Protein AF-A0A9D8HLQ1-F1 (afdb_monomer_lite)

Sequence (65 aa):
MIQKDIRDIRSNLTKYINKYNGRKIYISKYNKIIGELKFYNSREKEIVKLDIAKEILKNADDNEQ

Secondary structure (DSSP, 8-state):
-EEEEHHHHHHHHHHHHHHTTT-EEEEEETTEEEEEEEPPPHHHHHHHHHHHHHHHHHHHHTT--

Radius of gyration: 15.54 Å; chains: 1; bounding box: 40×34×27 Å

pLDDT: mean 76.79, std 11.24, range [45.31, 91.38]

Foldseek 3Di:
DAEDEPVCCVVCVVVCLVVQAQHKYFYDYPNHGDDIDGRYDPVRVVVVVVVVVVVVVVVVVVVVD

Structure (mmCIF, N/CA/C/O backbone):
data_AF-A0A9D8HLQ1-F1
#
_entry.id   AF-A0A9D8HLQ1-F1
#
loop_
_atom_site.group_PDB
_atom_site.id
_atom_site.type_symbol
_atom_site.label_atom_id
_atom_site.label_alt_id
_atom_site.label_comp_id
_atom_site.label_asym_id
_atom_site.label_entity_id
_atom_site.label_seq_id
_atom_site.pdbx_PDB_ins_code
_atom_site.Cartn_x
_atom_site.Cartn_y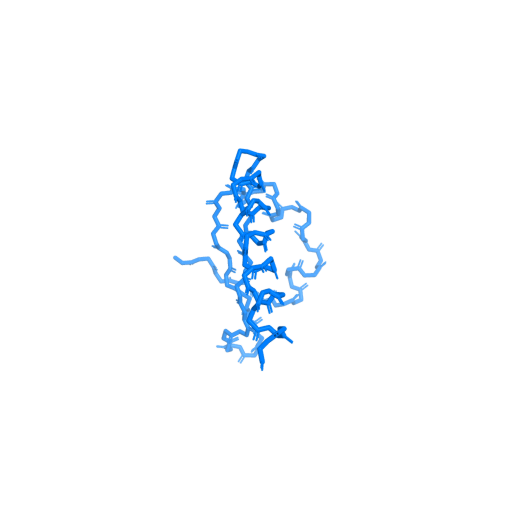
_atom_site.Cartn_z
_atom_site.occupancy
_atom_site.B_iso_or_equiv
_atom_site.auth_seq_id
_atom_site.auth_comp_id
_atom_site.auth_asym_id
_atom_site.auth_atom_id
_atom_site.pdbx_PDB_model_num
ATOM 1 N N . MET A 1 1 ? 1.125 11.983 -7.592 1.00 71.88 1 MET A N 1
ATOM 2 C CA . MET A 1 1 ? 1.217 10.505 -7.574 1.00 71.88 1 MET A CA 1
ATOM 3 C C . MET A 1 1 ? 2.522 10.109 -6.893 1.00 71.88 1 MET A C 1
ATOM 5 O O . MET A 1 1 ? 3.552 10.641 -7.281 1.00 71.88 1 MET A O 1
ATOM 9 N N . ILE A 1 2 ? 2.498 9.272 -5.846 1.00 82.62 2 ILE A N 1
ATOM 10 C CA . ILE A 1 2 ? 3.723 8.831 -5.148 1.00 82.62 2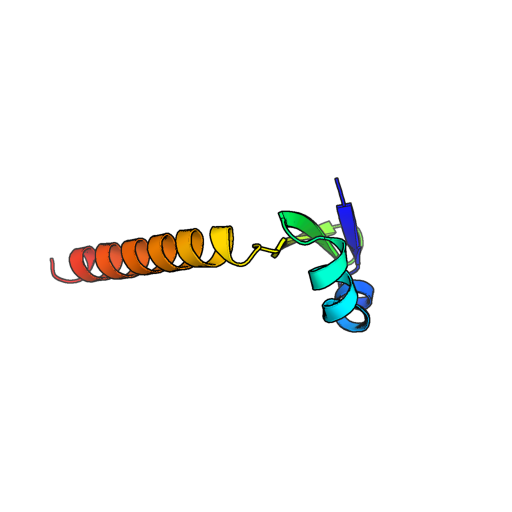 ILE A CA 1
ATOM 11 C C . ILE A 1 2 ? 4.108 7.470 -5.717 1.00 82.62 2 ILE A C 1
ATOM 13 O O . ILE A 1 2 ? 3.372 6.509 -5.525 1.00 82.62 2 ILE A O 1
ATOM 17 N N . GLN A 1 3 ? 5.240 7.397 -6.408 1.00 87.38 3 GLN A N 1
ATOM 18 C CA . GLN A 1 3 ? 5.785 6.159 -6.955 1.00 87.38 3 GLN A CA 1
ATOM 19 C C . GLN A 1 3 ? 7.138 5.873 -6.307 1.00 87.38 3 GLN A C 1
ATOM 21 O O . GLN A 1 3 ? 7.957 6.783 -6.153 1.00 87.38 3 GLN A O 1
ATOM 26 N N . LYS A 1 4 ? 7.364 4.623 -5.901 1.00 88.25 4 LYS A N 1
ATOM 27 C CA . LYS A 1 4 ? 8.606 4.179 -5.258 1.00 88.25 4 LYS A CA 1
ATOM 28 C C . LYS A 1 4 ? 9.078 2.849 -5.817 1.00 88.25 4 LYS A C 1
ATOM 30 O O . LYS A 1 4 ? 8.267 2.027 -6.235 1.00 88.25 4 LYS A O 1
ATOM 35 N N . ASP A 1 5 ? 10.391 2.649 -5.844 1.00 91.25 5 ASP A N 1
ATOM 36 C CA . ASP A 1 5 ? 10.966 1.366 -6.238 1.00 91.25 5 ASP A CA 1
ATOM 37 C C . ASP A 1 5 ? 10.706 0.312 -5.152 1.00 91.25 5 ASP A C 1
ATOM 39 O O . ASP A 1 5 ? 10.725 0.611 -3.954 1.00 91.25 5 ASP A O 1
ATOM 43 N N . ILE A 1 6 ? 10.484 -0.932 -5.564 1.00 89.81 6 ILE A N 1
ATOM 44 C CA . ILE A 1 6 ? 10.241 -2.056 -4.658 1.00 89.81 6 ILE A CA 1
ATOM 45 C C . ILE A 1 6 ? 11.368 -2.256 -3.633 1.00 89.81 6 ILE A C 1
ATOM 47 O O . ILE A 1 6 ? 11.093 -2.622 -2.490 1.00 89.81 6 ILE A O 1
ATOM 51 N N . ARG A 1 7 ? 12.630 -1.989 -3.993 1.00 91.31 7 ARG A N 1
ATOM 52 C CA . ARG A 1 7 ? 13.774 -2.113 -3.076 1.00 91.31 7 ARG A CA 1
ATOM 53 C C . ARG A 1 7 ? 13.713 -1.059 -1.979 1.00 91.31 7 ARG A C 1
ATOM 55 O O . ARG A 1 7 ? 13.962 -1.371 -0.819 1.00 91.31 7 ARG A O 1
ATOM 62 N N . ASP A 1 8 ? 13.334 0.162 -2.341 1.00 89.75 8 ASP A N 1
ATOM 63 C CA . ASP A 1 8 ? 13.191 1.269 -1.398 1.00 89.75 8 ASP A CA 1
ATOM 64 C C . ASP A 1 8 ? 11.996 1.055 -0.460 1.00 89.75 8 ASP A C 1
ATOM 66 O O . ASP A 1 8 ? 12.118 1.240 0.749 1.00 89.75 8 ASP A O 1
ATOM 70 N N . ILE A 1 9 ? 10.866 0.567 -0.989 1.00 87.19 9 ILE A N 1
ATOM 71 C CA . ILE A 1 9 ? 9.718 0.140 -0.174 1.00 87.1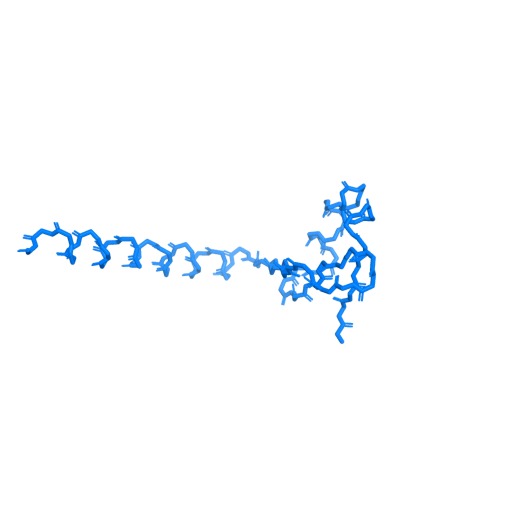9 9 ILE A CA 1
ATOM 72 C C . ILE A 1 9 ? 10.147 -0.926 0.840 1.00 87.19 9 ILE A C 1
ATOM 74 O O . ILE A 1 9 ? 9.811 -0.809 2.014 1.00 87.19 9 ILE A O 1
ATOM 78 N N . ARG A 1 10 ? 10.908 -1.942 0.410 1.00 86.88 10 ARG A N 1
ATOM 79 C CA . ARG A 1 10 ? 11.326 -3.051 1.280 1.00 86.88 10 ARG A CA 1
ATOM 80 C C . ARG A 1 10 ? 12.197 -2.581 2.444 1.00 86.88 10 ARG A C 1
ATOM 82 O O . ARG A 1 10 ? 12.004 -3.046 3.561 1.00 86.88 10 ARG A O 1
ATOM 89 N N . SER A 1 11 ? 13.118 -1.652 2.195 1.00 91.12 11 SER A N 1
ATOM 90 C CA . SER A 1 11 ? 14.006 -1.117 3.234 1.00 91.12 11 SER A CA 1
ATOM 91 C C . SER A 1 11 ? 13.321 -0.101 4.154 1.00 91.12 11 SER A C 1
ATOM 93 O O . SER A 1 11 ? 13.732 0.054 5.299 1.00 91.12 11 SER A O 1
ATOM 95 N N . ASN A 1 12 ? 12.283 0.596 3.676 1.00 88.38 12 ASN A N 1
ATOM 96 C CA . ASN A 1 12 ? 11.674 1.738 4.369 1.00 88.38 12 ASN A CA 1
ATOM 97 C C . ASN A 1 12 ? 10.174 1.564 4.672 1.00 88.38 12 ASN A C 1
ATOM 99 O O . ASN A 1 12 ? 9.478 2.555 4.911 1.00 88.38 12 ASN A O 1
ATOM 103 N N . LEU A 1 13 ? 9.657 0.332 4.690 1.00 81.56 13 LEU A N 1
ATOM 104 C CA . LEU A 1 13 ? 8.218 0.062 4.779 1.00 81.56 13 LEU A CA 1
ATOM 105 C C . LEU A 1 13 ? 7.552 0.761 5.975 1.00 81.56 13 LEU A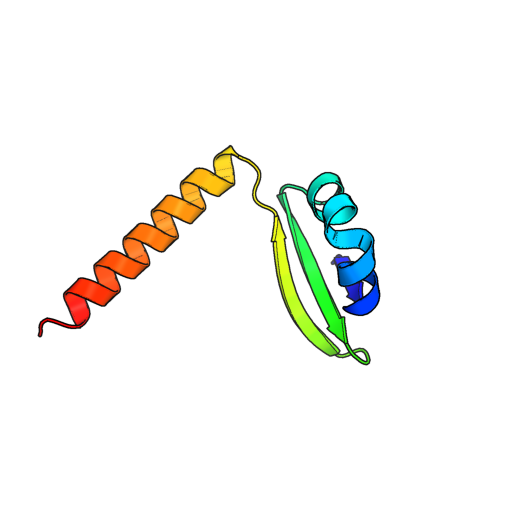 C 1
ATOM 107 O O . LEU A 1 13 ? 6.583 1.495 5.797 1.00 81.56 13 LEU A O 1
ATOM 111 N N . THR A 1 14 ? 8.113 0.619 7.179 1.00 79.75 14 THR A N 1
ATOM 112 C CA . THR A 1 14 ? 7.585 1.235 8.412 1.00 79.75 14 THR A CA 1
ATOM 113 C C . THR A 1 14 ? 7.558 2.762 8.343 1.00 79.75 14 THR A C 1
ATOM 115 O O . THR A 1 14 ? 6.590 3.401 8.757 1.00 79.75 14 THR A O 1
ATOM 118 N N . LYS A 1 15 ? 8.597 3.369 7.757 1.00 84.25 15 LYS A N 1
ATOM 119 C CA . LYS A 1 15 ? 8.666 4.820 7.545 1.00 84.25 15 LYS A CA 1
ATOM 120 C C . LYS A 1 15 ? 7.563 5.285 6.599 1.00 84.25 15 LYS A C 1
ATOM 122 O O . LYS A 1 15 ? 6.982 6.348 6.810 1.00 84.25 15 LYS A O 1
ATOM 127 N N . TYR A 1 16 ? 7.265 4.496 5.570 1.00 82.31 16 TYR A N 1
ATOM 128 C CA . TYR A 1 16 ? 6.226 4.806 4.597 1.00 82.31 16 TYR A CA 1
ATOM 129 C C . TYR A 1 16 ? 4.813 4.594 5.125 1.00 82.31 16 TYR A C 1
ATOM 131 O O . TYR A 1 16 ? 3.966 5.439 4.844 1.00 82.31 16 TYR A O 1
ATOM 139 N N . ILE A 1 17 ? 4.589 3.589 5.972 1.00 74.56 17 ILE A N 1
ATOM 140 C CA . ILE A 1 17 ? 3.327 3.421 6.704 1.00 74.56 17 ILE A CA 1
ATOM 141 C C . ILE A 1 17 ? 2.993 4.692 7.496 1.00 74.56 17 ILE A C 1
ATOM 143 O O . ILE A 1 17 ? 1.911 5.252 7.341 1.00 74.56 17 ILE A O 1
ATOM 147 N N . ASN A 1 18 ? 3.941 5.194 8.292 1.00 73.75 18 ASN A N 1
ATOM 148 C CA . ASN A 1 18 ? 3.707 6.376 9.124 1.00 73.75 18 ASN A CA 1
ATOM 149 C C . ASN A 1 18 ? 3.609 7.668 8.302 1.00 73.75 18 ASN A C 1
ATOM 151 O O . ASN A 1 18 ? 2.747 8.505 8.556 1.00 73.75 18 ASN A O 1
ATOM 155 N N . LYS A 1 19 ? 4.475 7.839 7.296 1.00 78.56 19 LYS A N 1
ATOM 156 C CA . LYS A 1 19 ? 4.540 9.068 6.490 1.00 78.56 19 LYS A CA 1
ATOM 157 C C . LYS A 1 19 ? 3.367 9.222 5.519 1.00 78.56 19 LYS A C 1
ATOM 159 O O . LYS A 1 19 ? 3.002 10.344 5.174 1.00 78.56 19 LYS A O 1
ATOM 164 N N . TYR A 1 20 ? 2.821 8.111 5.038 1.00 74.94 20 TYR A N 1
ATOM 165 C CA . TYR A 1 20 ? 1.791 8.089 4.002 1.00 74.94 20 TYR A CA 1
ATOM 166 C C . TYR A 1 20 ? 0.484 7.470 4.494 1.00 74.94 20 TYR A C 1
ATOM 168 O O . TYR A 1 20 ? -0.301 6.978 3.688 1.00 74.94 20 TYR A O 1
ATOM 176 N N . ASN A 1 21 ? 0.234 7.531 5.802 1.00 69.44 21 ASN A N 1
ATOM 177 C CA . ASN A 1 21 ? -1.026 7.109 6.396 1.00 69.44 21 ASN A CA 1
ATOM 178 C C . ASN A 1 21 ? -2.206 7.846 5.723 1.00 69.44 21 ASN A C 1
ATOM 180 O O . ASN A 1 21 ? -2.182 9.073 5.601 1.00 69.44 21 ASN A O 1
ATOM 184 N N . GLY A 1 22 ? -3.192 7.103 5.216 1.00 69.62 22 GLY A N 1
ATOM 185 C CA . GLY A 1 22 ? -4.308 7.629 4.418 1.00 69.62 22 GLY A CA 1
ATOM 186 C C . GLY A 1 22 ? -3.982 7.944 2.948 1.00 69.62 22 GLY A C 1
ATOM 187 O O . GLY A 1 22 ? -4.796 8.551 2.255 1.00 69.62 22 GLY A O 1
ATOM 188 N N . ARG A 1 23 ? -2.794 7.585 2.436 1.00 76.81 23 ARG A N 1
ATOM 189 C CA . ARG A 1 23 ? -2.378 7.840 1.041 1.00 76.81 23 ARG A CA 1
ATOM 190 C C . ARG A 1 23 ? -2.014 6.549 0.301 1.00 76.81 23 ARG A C 1
ATOM 192 O O . ARG A 1 23 ? -1.566 5.568 0.892 1.00 76.81 23 ARG A O 1
ATOM 199 N N . LYS A 1 24 ? -2.188 6.576 -1.026 1.00 82.94 24 LYS A N 1
ATOM 200 C CA . LYS A 1 24 ? -1.746 5.515 -1.945 1.00 82.94 24 LYS A CA 1
ATOM 201 C C . LYS A 1 24 ? -0.297 5.738 -2.394 1.00 82.94 24 LYS A C 1
ATOM 203 O O . LYS A 1 24 ? 0.062 6.846 -2.802 1.00 82.94 24 LYS A O 1
ATOM 208 N N . ILE A 1 25 ? 0.507 4.678 -2.375 1.00 87.38 25 ILE A N 1
ATOM 209 C CA . ILE A 1 25 ? 1.848 4.608 -2.962 1.00 87.38 25 ILE A CA 1
ATOM 210 C C . ILE A 1 25 ? 1.847 3.556 -4.065 1.00 87.38 25 ILE A C 1
ATOM 212 O O . ILE A 1 25 ? 1.447 2.422 -3.842 1.00 87.38 25 ILE A O 1
ATOM 216 N N . TYR A 1 26 ? 2.351 3.905 -5.239 1.00 88.25 26 TYR A N 1
ATOM 217 C CA . TYR A 1 26 ? 2.560 2.959 -6.326 1.00 88.25 26 TYR A CA 1
ATOM 218 C C . TYR A 1 26 ? 3.943 2.331 -6.202 1.00 88.25 26 TYR A C 1
ATOM 220 O O . TYR A 1 26 ? 4.958 3.030 -6.116 1.00 88.25 26 TYR A O 1
ATOM 228 N N . ILE A 1 27 ? 3.983 1.005 -6.194 1.00 90.81 27 ILE A N 1
ATOM 229 C CA . ILE A 1 27 ? 5.221 0.239 -6.227 1.00 90.81 27 ILE A CA 1
ATOM 230 C C . ILE A 1 27 ? 5.622 0.086 -7.684 1.00 90.81 27 ILE A C 1
ATOM 232 O O . ILE A 1 27 ? 4.831 -0.345 -8.523 1.00 90.81 27 ILE A O 1
ATOM 236 N N . SER A 1 28 ? 6.873 0.402 -7.975 1.00 91.25 28 SER A N 1
ATOM 237 C CA . SER A 1 28 ? 7.471 0.201 -9.284 1.00 91.25 28 SER A CA 1
ATOM 238 C C . SER A 1 28 ? 8.692 -0.702 -9.216 1.00 91.25 28 SER A C 1
ATOM 240 O O . SER A 1 28 ? 9.366 -0.792 -8.192 1.00 91.25 28 SER A O 1
ATOM 242 N N . LYS A 1 29 ? 8.954 -1.406 -10.312 1.00 91.38 29 LYS A N 1
ATOM 243 C CA . LYS A 1 29 ? 10.135 -2.240 -10.517 1.00 91.38 29 LYS A CA 1
ATOM 244 C C . LYS A 1 29 ? 10.535 -2.102 -11.979 1.00 91.38 29 LYS A C 1
ATOM 246 O O . LYS A 1 29 ? 9.686 -2.249 -12.855 1.00 91.38 29 LYS A O 1
ATOM 251 N N . TYR A 1 30 ? 11.804 -1.791 -12.241 1.00 90.12 30 TYR A N 1
ATOM 252 C CA . TYR A 1 30 ? 12.307 -1.550 -13.603 1.00 90.12 30 TYR A CA 1
ATOM 253 C C . TYR A 1 30 ? 11.446 -0.534 -14.386 1.00 90.12 30 TYR A C 1
ATOM 255 O O . TYR A 1 30 ? 11.029 -0.798 -15.510 1.00 90.12 30 TYR A O 1
ATOM 263 N N . ASN A 1 31 ? 11.119 0.604 -13.761 1.00 83.81 31 ASN A N 1
ATOM 264 C CA . ASN A 1 31 ? 10.260 1.670 -14.307 1.00 83.81 31 ASN A CA 1
ATOM 265 C C . ASN A 1 31 ? 8.817 1.273 -14.672 1.00 83.81 31 ASN A C 1
ATOM 267 O O . ASN A 1 31 ? 8.084 2.093 -15.218 1.00 83.81 31 ASN A O 1
ATOM 271 N N . LYS A 1 32 ? 8.365 0.064 -14.324 1.00 89.00 32 LYS A N 1
ATOM 272 C CA . LYS A 1 32 ? 6.965 -0.353 -14.469 1.00 89.00 32 LYS A CA 1
ATOM 273 C C . LYS A 1 32 ? 6.271 -0.363 -13.119 1.00 89.00 32 LYS A C 1
ATOM 275 O O . LYS A 1 32 ? 6.859 -0.802 -12.133 1.00 89.00 32 LYS A O 1
ATOM 280 N N . ILE A 1 33 ? 5.026 0.105 -13.072 1.00 91.00 33 ILE A N 1
ATOM 281 C CA . ILE A 1 33 ? 4.174 -0.029 -11.887 1.00 91.00 33 ILE A CA 1
ATOM 282 C C . ILE A 1 33 ? 3.759 -1.494 -11.784 1.00 91.00 33 ILE A C 1
ATOM 284 O O . ILE A 1 33 ? 3.249 -2.063 -12.744 1.00 91.00 33 ILE A O 1
ATOM 288 N N . ILE A 1 34 ? 4.019 -2.096 -10.630 1.00 91.38 34 ILE A N 1
ATOM 289 C CA . ILE A 1 34 ? 3.746 -3.513 -10.361 1.00 91.38 34 ILE A CA 1
ATOM 290 C C . ILE A 1 34 ? 2.709 -3.714 -9.256 1.00 91.38 34 ILE A C 1
ATOM 292 O O . ILE A 1 34 ? 2.305 -4.841 -9.000 1.00 91.38 34 ILE A O 1
ATOM 296 N N . GLY A 1 35 ? 2.292 -2.642 -8.581 1.00 87.62 35 GLY A N 1
ATOM 297 C CA . GLY A 1 35 ? 1.264 -2.715 -7.553 1.00 87.62 35 GLY A CA 1
ATOM 298 C C . GLY A 1 35 ? 1.004 -1.379 -6.874 1.00 87.62 35 GLY A C 1
ATOM 299 O O . GLY A 1 35 ? 1.710 -0.392 -7.104 1.00 87.62 35 GLY A O 1
ATOM 300 N N . GLU A 1 36 ? 0.000 -1.364 -6.005 1.00 87.69 36 GLU A N 1
ATOM 301 C CA . GLU A 1 36 ? -0.319 -0.237 -5.134 1.00 87.69 36 GLU A CA 1
ATOM 302 C C . GLU A 1 36 ? -0.335 -0.658 -3.659 1.00 87.69 36 GLU A C 1
ATOM 304 O O . GLU A 1 36 ? -0.757 -1.753 -3.301 1.00 87.69 36 GLU A O 1
ATOM 309 N N . LEU A 1 37 ? 0.144 0.234 -2.797 1.00 82.94 37 LEU A N 1
ATOM 310 C CA . LEU A 1 37 ? 0.052 0.171 -1.345 1.00 82.94 37 LEU A CA 1
ATOM 311 C C . LEU A 1 37 ? -0.884 1.282 -0.891 1.00 82.94 37 LEU A C 1
ATOM 313 O O . LEU A 1 37 ? -0.606 2.460 -1.123 1.00 82.94 37 LEU A O 1
ATOM 317 N N . LYS A 1 38 ? -1.971 0.926 -0.212 1.00 79.88 38 LYS A N 1
ATOM 318 C CA . LYS A 1 38 ? -2.855 1.886 0.447 1.00 79.88 38 LYS A CA 1
ATOM 319 C C . LYS A 1 38 ? -2.723 1.714 1.952 1.00 79.88 38 LYS A C 1
ATOM 321 O O . LYS A 1 38 ? -2.971 0.632 2.479 1.00 79.88 38 LYS A O 1
ATOM 326 N N . PHE A 1 39 ? -2.302 2.772 2.635 1.00 74.19 39 PHE A N 1
ATOM 327 C CA . PHE A 1 39 ? -2.215 2.771 4.091 1.00 74.19 39 PHE A CA 1
ATOM 328 C C . PHE A 1 39 ? -3.509 3.332 4.652 1.00 74.19 39 PHE A C 1
ATOM 330 O O . PHE A 1 39 ? -3.857 4.476 4.375 1.00 74.19 39 PHE A O 1
ATOM 337 N N . TYR A 1 40 ? -4.215 2.515 5.422 1.00 69.25 40 TYR A N 1
ATOM 338 C CA . TYR A 1 40 ? -5.457 2.900 6.073 1.00 69.25 40 TYR A CA 1
ATOM 339 C C . TYR A 1 40 ? -5.164 3.364 7.494 1.00 69.25 40 TYR A C 1
ATOM 341 O O . TYR A 1 40 ? -4.502 2.650 8.256 1.00 69.25 40 TYR A O 1
ATOM 349 N N . ASN A 1 41 ? -5.689 4.532 7.865 1.00 70.06 41 ASN A N 1
ATOM 350 C CA . ASN A 1 41 ? -5.704 4.932 9.270 1.00 70.06 41 ASN A CA 1
ATOM 351 C C . ASN A 1 41 ? -6.642 4.007 10.075 1.00 70.06 41 ASN A C 1
ATOM 353 O O . ASN A 1 41 ? -7.422 3.262 9.488 1.00 70.06 41 ASN A O 1
ATOM 357 N N . SER A 1 42 ? -6.590 4.021 11.413 1.00 68.81 42 SER A N 1
ATOM 358 C CA . SER A 1 42 ? -7.382 3.086 12.239 1.00 68.81 42 SER A CA 1
ATOM 359 C C . SER A 1 42 ? -8.884 3.098 11.922 1.00 68.81 42 SER A C 1
ATOM 361 O O . SER A 1 42 ? -9.496 2.036 11.891 1.00 68.81 42 SER A O 1
ATOM 363 N N . ARG A 1 43 ? -9.448 4.268 11.593 1.00 67.94 43 ARG A N 1
ATOM 364 C CA . ARG A 1 43 ? -10.859 4.428 11.203 1.00 67.94 43 ARG A CA 1
ATOM 365 C C . ARG A 1 43 ? -11.156 3.791 9.845 1.00 67.94 43 ARG A C 1
ATOM 367 O O . ARG A 1 43 ? -12.123 3.056 9.695 1.00 67.94 43 ARG A O 1
ATOM 374 N N . GLU A 1 44 ? -10.302 4.037 8.857 1.00 66.12 44 GLU A N 1
ATOM 375 C CA . GLU A 1 44 ? -10.413 3.424 7.530 1.00 66.12 44 GLU A CA 1
ATOM 376 C C . GLU A 1 44 ? -10.137 1.916 7.571 1.00 66.12 44 GLU A C 1
ATOM 378 O O . GLU A 1 44 ? -10.704 1.158 6.792 1.00 66.12 44 GLU A O 1
ATOM 383 N N . LYS A 1 45 ? -9.285 1.465 8.495 1.00 65.31 45 LYS A N 1
ATOM 384 C CA . LYS A 1 45 ? -8.926 0.057 8.665 1.00 65.31 45 LYS A CA 1
ATOM 385 C C . LYS A 1 45 ? -10.115 -0.764 9.155 1.00 65.31 45 LYS A C 1
ATOM 387 O O . LYS A 1 45 ? -10.258 -1.902 8.722 1.00 65.31 45 LYS A O 1
ATOM 392 N N . GLU A 1 46 ? -10.960 -0.209 10.024 1.00 63.94 46 GLU A N 1
ATOM 393 C CA . GLU A 1 46 ? -12.222 -0.846 10.424 1.00 63.94 46 GLU A CA 1
ATOM 394 C C . GLU A 1 46 ? -13.194 -0.960 9.250 1.00 63.94 46 GLU A C 1
ATOM 396 O O . GLU A 1 46 ? -13.720 -2.042 9.007 1.00 63.94 46 GLU A O 1
ATOM 401 N N . ILE A 1 47 ? -13.359 0.113 8.471 1.00 68.12 47 ILE A N 1
ATOM 402 C CA . ILE A 1 47 ? -14.240 0.120 7.295 1.00 68.12 47 ILE A CA 1
ATOM 403 C C . ILE A 1 47 ? -13.782 -0.924 6.272 1.00 68.12 47 ILE A C 1
ATOM 405 O O . ILE A 1 47 ? -14.582 -1.735 5.824 1.00 68.12 47 ILE A O 1
ATOM 409 N N . VAL A 1 48 ? -12.487 -0.964 5.950 1.00 66.00 48 VAL A N 1
ATOM 410 C CA . VAL A 1 48 ? -11.927 -1.919 4.981 1.00 66.00 48 VAL A CA 1
ATOM 411 C C . VAL A 1 48 ? -12.009 -3.355 5.484 1.00 66.00 48 VAL A C 1
ATOM 413 O O . VAL A 1 48 ? -12.306 -4.251 4.705 1.00 66.00 48 VAL A O 1
ATOM 416 N N . LYS A 1 49 ? -11.774 -3.601 6.779 1.00 63.66 49 LYS A N 1
ATOM 417 C CA . LYS A 1 49 ? -11.959 -4.939 7.357 1.00 63.66 49 LYS A CA 1
ATOM 418 C C . LYS A 1 49 ? -13.408 -5.407 7.242 1.00 63.66 49 LYS A C 1
ATOM 420 O O . LYS A 1 49 ? -13.628 -6.568 6.918 1.00 63.66 49 LYS A O 1
ATOM 425 N N . LEU A 1 50 ? -14.368 -4.520 7.504 1.00 69.00 50 LEU A N 1
ATOM 426 C CA . LEU A 1 50 ? -15.791 -4.816 7.342 1.00 69.00 50 LEU A CA 1
ATOM 427 C C . LEU A 1 50 ? -16.145 -5.086 5.875 1.00 69.00 50 LEU A C 1
ATOM 429 O O . LEU A 1 50 ? -16.924 -5.994 5.605 1.00 69.00 50 LEU A O 1
ATOM 433 N N . ASP A 1 51 ? -15.561 -4.336 4.943 1.00 69.31 51 ASP A N 1
ATOM 434 C CA . ASP A 1 51 ? -15.787 -4.503 3.504 1.00 69.31 51 ASP A CA 1
ATOM 435 C C . ASP A 1 51 ? -15.240 -5.845 2.993 1.00 69.31 51 ASP A C 1
ATOM 437 O O . ASP A 1 51 ? -15.968 -6.619 2.378 1.00 69.31 51 ASP A O 1
ATOM 441 N N . ILE A 1 52 ? -14.003 -6.188 3.370 1.00 70.62 52 ILE A N 1
ATOM 442 C CA . ILE A 1 52 ? -13.388 -7.488 3.059 1.00 70.62 52 ILE A CA 1
ATOM 443 C C . ILE A 1 52 ? -14.199 -8.630 3.682 1.00 70.62 52 ILE A C 1
ATOM 445 O O . ILE A 1 52 ? -14.439 -9.640 3.029 1.00 70.62 52 ILE A O 1
ATOM 449 N N . ALA A 1 53 ? -14.651 -8.485 4.932 1.00 70.81 53 ALA A N 1
ATOM 450 C CA . ALA A 1 53 ? -15.477 -9.502 5.582 1.00 70.81 53 ALA A CA 1
ATOM 451 C C . ALA A 1 53 ? -16.809 -9.719 4.845 1.00 70.81 53 ALA A C 1
ATOM 453 O O . ALA A 1 53 ? -17.225 -10.861 4.667 1.00 70.81 53 ALA A O 1
ATOM 454 N N . LYS A 1 54 ? -17.454 -8.646 4.370 1.00 72.69 54 LYS A N 1
ATOM 455 C CA . LYS A 1 54 ? -18.669 -8.738 3.548 1.00 72.69 54 LYS A CA 1
ATOM 456 C C . LYS A 1 54 ? -18.407 -9.402 2.203 1.00 72.69 54 LYS A C 1
ATOM 458 O O . LYS A 1 54 ? -19.220 -10.210 1.773 1.00 72.69 54 LYS A O 1
ATOM 463 N N . GLU A 1 55 ? -17.295 -9.079 1.550 1.00 71.81 55 GLU A N 1
ATOM 464 C CA . GLU A 1 55 ? -16.922 -9.688 0.273 1.00 71.81 55 GLU A CA 1
ATOM 465 C C . GLU A 1 55 ? -16.649 -11.191 0.432 1.00 71.81 55 GLU A C 1
ATOM 467 O O . GLU A 1 55 ? -17.126 -11.990 -0.368 1.00 71.81 55 GLU A O 1
ATOM 472 N N . ILE A 1 56 ? -15.962 -11.601 1.502 1.00 72.88 56 ILE A N 1
ATOM 473 C CA . ILE A 1 56 ? -15.730 -13.018 1.818 1.00 72.88 56 ILE A CA 1
ATOM 474 C C . ILE A 1 56 ? -17.052 -13.747 2.070 1.00 72.88 56 ILE A C 1
ATOM 476 O O . ILE A 1 56 ? -17.255 -14.821 1.517 1.00 72.88 56 ILE A O 1
ATOM 480 N N . LEU A 1 57 ? -17.949 -13.170 2.874 1.00 72.94 57 LEU A N 1
ATOM 481 C CA . LEU A 1 57 ? -19.254 -13.775 3.160 1.00 72.94 57 LEU A CA 1
ATOM 482 C C . LEU A 1 57 ? -20.117 -13.890 1.903 1.00 72.94 57 LEU A C 1
ATOM 484 O O . LEU A 1 57 ? -20.730 -14.924 1.681 1.00 72.94 57 LEU A O 1
ATOM 488 N N . LYS A 1 58 ? -20.110 -12.867 1.046 1.00 72.44 58 LYS A N 1
ATOM 489 C CA . LYS A 1 58 ? -20.847 -12.888 -0.218 1.00 72.44 58 LYS A CA 1
ATOM 490 C C . LYS A 1 58 ? -20.326 -13.969 -1.170 1.00 72.44 58 LYS A C 1
ATOM 492 O O . LYS A 1 58 ? -21.111 -14.709 -1.740 1.00 72.44 58 LYS A O 1
ATOM 497 N N . ASN A 1 59 ? -19.005 -14.096 -1.290 1.00 66.62 59 ASN A N 1
ATOM 498 C CA . ASN A 1 59 ? -18.401 -15.170 -2.078 1.00 66.62 59 ASN A CA 1
ATOM 499 C C . ASN A 1 59 ? -18.628 -16.554 -1.451 1.00 66.62 59 ASN A C 1
ATOM 501 O O . ASN A 1 59 ? -18.610 -17.545 -2.171 1.00 66.62 59 ASN A O 1
ATOM 505 N N . ALA A 1 60 ? -18.797 -16.651 -0.130 1.00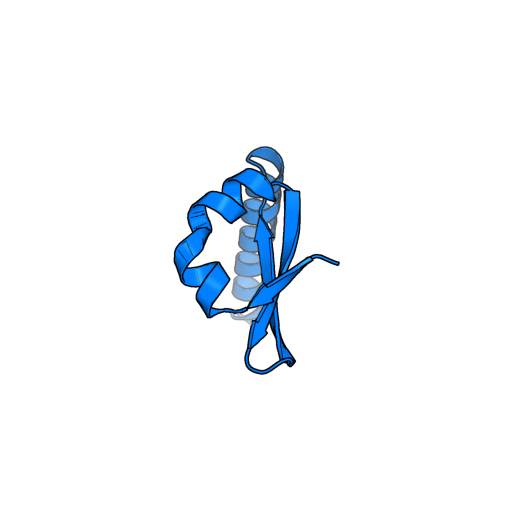 63.97 60 ALA A N 1
ATOM 506 C CA . ALA A 1 60 ? -19.139 -17.910 0.525 1.00 63.97 60 ALA A CA 1
ATOM 507 C C . ALA A 1 60 ? -20.582 -18.334 0.203 1.00 63.97 60 ALA A C 1
ATOM 509 O O . ALA A 1 60 ? -20.786 -19.492 -0.142 1.00 63.97 60 ALA A O 1
ATOM 510 N N . ASP A 1 61 ? -21.534 -17.394 0.212 1.00 59.47 61 ASP A N 1
ATOM 511 C CA . ASP A 1 61 ? -22.928 -17.628 -0.209 1.00 59.47 61 ASP A CA 1
ATOM 512 C C . ASP A 1 61 ? -23.029 -18.041 -1.691 1.00 59.47 61 ASP A C 1
ATOM 514 O O . ASP A 1 61 ? -23.788 -18.941 -2.041 1.00 59.47 61 ASP A O 1
ATOM 518 N N . ASP A 1 62 ? -22.227 -17.431 -2.572 1.00 58.69 62 ASP A N 1
ATOM 519 C CA . ASP A 1 62 ? -22.221 -17.753 -4.010 1.00 58.69 62 AS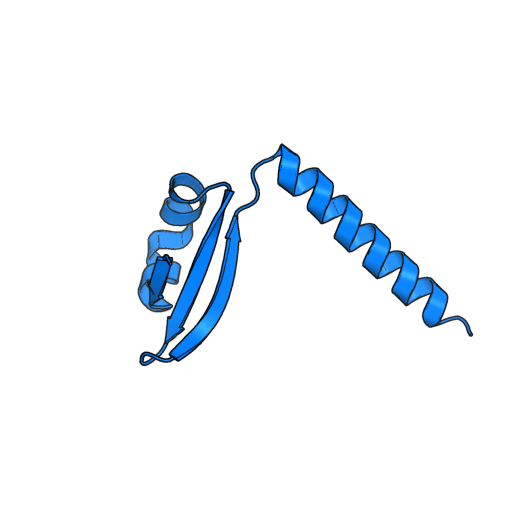P A CA 1
ATOM 520 C C . ASP A 1 62 ? -21.599 -19.138 -4.333 1.00 58.69 62 ASP A C 1
ATOM 522 O O . ASP A 1 62 ? -21.736 -19.614 -5.457 1.00 58.69 62 ASP A O 1
ATOM 526 N N . ASN A 1 63 ? -20.920 -19.803 -3.383 1.00 52.69 63 ASN A N 1
ATOM 527 C CA . ASN A 1 63 ? -20.335 -21.147 -3.561 1.00 52.69 63 ASN A CA 1
ATOM 528 C C . ASN A 1 63 ? -21.208 -22.293 -2.998 1.00 52.69 63 ASN A C 1
ATOM 530 O O . ASN A 1 63 ? -20.795 -23.451 -3.068 1.00 52.69 63 ASN A O 1
ATOM 534 N N . GLU A 1 64 ? -22.389 -21.995 -2.445 1.00 52.12 64 GLU A N 1
ATOM 535 C CA . GLU A 1 64 ? -23.367 -22.992 -1.968 1.00 52.12 64 GLU A CA 1
ATOM 536 C C . GLU A 1 64 ? -24.568 -23.200 -2.924 1.00 52.12 64 GLU A C 1
ATOM 538 O O . GLU A 1 64 ? -25.527 -23.884 -2.558 1.00 52.12 64 GLU A O 1
ATOM 543 N N . GLN A 1 65 ? -24.520 -22.675 -4.159 1.00 45.31 65 GLN A N 1
ATOM 544 C CA . GLN A 1 65 ? -25.487 -22.973 -5.239 1.00 45.31 65 GLN A CA 1
ATOM 545 C C . GLN A 1 65 ? -24.877 -23.832 -6.349 1.00 45.31 65 GLN A C 1
ATOM 547 O O . GLN A 1 65 ? -25.617 -24.694 -6.878 1.00 45.31 65 GLN A O 1
#